Protein AF-A0A813FZL2-F1 (afdb_monomer_lite)

Sequence (183 aa):
MDFLQQLNQVSCEVSEQRHAEQELAADALIEEFQKKCLLAAQKGETECRHVSGMFFLKNTGQFSHDWHEKPDFQQEFVTFLHQKLQAMFGQNSRISVSLGWDLVLDLTASWLKPIRTAVQHSRAHAPRSNLISHCPVCLCQAEVVAFTPCGHVVCVSCSTNFQRGTTCPVCREPVAGWQNLFS

Foldseek 3Di:
DDPVVVVVVVVVVVVVVVVVLLVVLLVVVVVVQVVQVVVCVVVVHFKGKDKDACQLPPPPHSDPDDCSVPPVVLVVSQVVSQVVVCVVVDDQKDWDWDQDPRRMIMIMIGGDRPPPVCPVPPCPPQADAPDWDQAPPPRDTAQWKAFPPPRDIGHSVVVVVQAQQFADPPPRHGGNHIDHDYD

InterPro domains:
  IPR001841 Zinc finger, RING-type [PS50089] (135-172)
  IPR001841 Zinc finger, RING-type [SM00184] (135-171)
  IPR013083 Zinc finger, RING/FYVE/PHD-type [G3DSA:3.30.40.10] (118-183)

pLDDT: mean 87.83, std 12.73, range [41.44, 98.31]

Radius of gyration: 27.52 Å; chains: 1; bounding box: 63×44×74 Å

Secondary structure (DSSP, 8-state):
--HHHHHHHHHHHHHHHHHHHHHHHHHHHHHHHHHHHHHHHHTT-SEEEEEETTTT-TTTSS-SSGGGGSHHHHHHHHHHHHHHHHHHH-TTEEEEEEE-TTS-EEEEEEE----------TT--------EEE-TTT--EEEEEEEETT--EEEHHHHTTS-TTSB-TTT-PBP-EEEE---

Organism: Polarella glacialis (NCBI:txid89957)

Structure (mmCIF, N/CA/C/O backbone):
data_AF-A0A813FZL2-F1
#
_entry.id   AF-A0A813FZL2-F1
#
loop_
_atom_site.group_PDB
_atom_site.id
_atom_site.type_symbol
_atom_site.label_atom_id
_atom_site.label_alt_id
_atom_site.label_comp_id
_atom_site.label_asym_id
_atom_site.label_entity_id
_atom_site.label_seq_id
_atom_site.pdbx_PDB_ins_code
_atom_site.Cartn_x
_atom_site.Cartn_y
_atom_site.Cartn_z
_atom_site.occupancy
_atom_site.B_iso_or_equiv
_atom_site.auth_seq_id
_atom_site.auth_comp_id
_atom_site.auth_asym_id
_atom_site.auth_atom_id
_atom_site.pdbx_PDB_model_num
ATOM 1 N N . MET A 1 1 ? 24.376 14.762 -41.093 1.00 65.12 1 MET A N 1
ATOM 2 C CA . MET A 1 1 ? 24.222 14.020 -39.827 1.00 65.12 1 MET A CA 1
ATOM 3 C C . MET A 1 1 ? 25.347 13.012 -39.786 1.00 65.12 1 MET A C 1
ATOM 5 O O . MET A 1 1 ? 25.460 12.241 -40.732 1.00 65.12 1 MET A O 1
ATOM 9 N N . ASP A 1 2 ? 26.222 13.111 -38.791 1.00 93.19 2 ASP A N 1
ATOM 10 C CA . ASP A 1 2 ? 27.337 12.178 -38.607 1.00 93.19 2 ASP A CA 1
ATOM 11 C C . ASP A 1 2 ? 26.822 10.826 -38.078 1.00 93.19 2 ASP A C 1
ATOM 13 O O . ASP A 1 2 ? 25.826 10.777 -37.353 1.00 93.19 2 ASP A O 1
ATOM 17 N N . PHE A 1 3 ? 27.478 9.724 -38.437 1.00 90.62 3 PHE A N 1
ATOM 18 C CA . PHE A 1 3 ? 27.072 8.371 -38.039 1.00 90.62 3 PHE A CA 1
ATOM 19 C C . PHE A 1 3 ? 27.071 8.203 -36.511 1.00 90.62 3 PHE A C 1
ATOM 21 O O . PHE A 1 3 ? 26.160 7.595 -35.952 1.00 90.62 3 PHE A O 1
ATOM 28 N N . LEU A 1 4 ? 28.034 8.819 -35.814 1.00 92.94 4 LEU A N 1
ATOM 29 C CA . LEU A 1 4 ? 28.087 8.790 -34.349 1.00 92.94 4 LEU A CA 1
ATOM 30 C C . LEU A 1 4 ? 26.894 9.511 -33.708 1.00 92.94 4 LEU A C 1
ATOM 32 O O . LEU A 1 4 ? 26.392 9.073 -32.675 1.00 92.94 4 LEU A O 1
ATOM 36 N N . GLN A 1 5 ? 26.400 10.586 -34.329 1.00 89.56 5 GLN A N 1
ATOM 37 C CA . GLN A 1 5 ? 25.202 11.285 -33.852 1.00 89.56 5 GLN A CA 1
ATOM 38 C C . GLN A 1 5 ? 23.956 10.409 -33.998 1.00 89.56 5 GLN A C 1
ATOM 40 O O . GLN A 1 5 ? 23.138 10.363 -33.083 1.00 89.56 5 GLN A O 1
ATOM 45 N N . GLN A 1 6 ? 23.841 9.678 -35.110 1.00 89.88 6 GLN A N 1
ATOM 46 C CA . GLN A 1 6 ? 22.739 8.741 -35.329 1.00 89.88 6 GLN A CA 1
ATOM 47 C C . GLN A 1 6 ? 22.763 7.589 -34.316 1.00 89.88 6 GLN A C 1
ATOM 49 O O . GLN A 1 6 ? 21.723 7.265 -33.750 1.00 89.88 6 GLN A O 1
ATOM 54 N N . LEU A 1 7 ? 23.936 7.014 -34.027 1.00 88.81 7 LEU A N 1
ATOM 55 C CA . LEU A 1 7 ? 24.065 5.963 -33.010 1.00 88.81 7 LEU A CA 1
ATOM 56 C C . LEU A 1 7 ? 23.684 6.451 -31.608 1.00 88.81 7 LEU A C 1
ATOM 58 O O . LEU A 1 7 ? 22.957 5.755 -30.900 1.00 88.81 7 LEU A O 1
ATOM 62 N N . ASN A 1 8 ? 24.135 7.646 -31.217 1.00 87.75 8 ASN A N 1
ATOM 63 C CA . ASN A 1 8 ? 23.772 8.225 -29.923 1.00 87.75 8 ASN A CA 1
ATOM 64 C C . ASN A 1 8 ? 22.265 8.479 -29.823 1.00 87.75 8 ASN A C 1
ATOM 66 O O . ASN A 1 8 ? 21.666 8.162 -28.800 1.00 87.75 8 ASN A O 1
ATOM 70 N N . GLN A 1 9 ? 21.647 8.999 -30.886 1.00 90.06 9 GLN A N 1
ATOM 71 C CA . GLN A 1 9 ? 20.208 9.238 -30.914 1.00 90.06 9 GLN A CA 1
ATOM 72 C C . GLN A 1 9 ? 19.416 7.934 -30.745 1.00 90.06 9 GLN A C 1
ATOM 74 O O . GLN A 1 9 ? 18.570 7.851 -29.858 1.00 90.06 9 GLN A O 1
ATOM 79 N N . VAL A 1 10 ? 19.745 6.897 -31.522 1.00 88.19 10 VAL A N 1
ATOM 80 C CA . VAL A 1 10 ? 19.086 5.585 -31.412 1.00 88.19 10 VAL A CA 1
ATOM 81 C C . VAL A 1 10 ? 19.294 4.978 -30.021 1.00 88.19 10 VAL A C 1
ATOM 83 O O . VAL A 1 10 ? 18.366 4.419 -29.444 1.00 88.19 10 VAL A O 1
ATOM 86 N N . SER A 1 11 ? 20.490 5.112 -29.441 1.00 86.00 11 SER A N 1
ATOM 87 C CA . SER A 1 11 ? 20.757 4.622 -28.084 1.00 86.00 11 SER A CA 1
ATOM 88 C C . SER A 1 11 ? 19.916 5.337 -27.021 1.00 86.00 11 SER A C 1
ATOM 90 O O . SER A 1 11 ? 19.488 4.691 -26.063 1.00 86.00 11 SER A O 1
ATOM 92 N N . CYS A 1 12 ? 19.684 6.646 -27.164 1.00 86.62 12 CYS A N 1
ATOM 93 C CA . CYS A 1 12 ? 18.818 7.403 -26.260 1.00 86.62 12 CYS A CA 1
ATOM 94 C C . CYS A 1 12 ? 17.359 6.955 -26.386 1.00 86.62 12 CYS A C 1
ATOM 96 O O . CYS A 1 12 ? 16.747 6.619 -25.375 1.00 86.62 12 CYS A O 1
ATOM 98 N N . GLU A 1 13 ? 16.838 6.873 -27.613 1.00 85.94 13 GLU A N 1
ATOM 99 C CA . GLU A 1 13 ? 15.451 6.467 -27.889 1.00 85.94 13 GLU A CA 1
ATOM 100 C C . GLU A 1 13 ? 15.148 5.070 -27.318 1.00 85.94 13 GLU A C 1
ATOM 102 O O . GLU A 1 13 ? 14.136 4.870 -26.643 1.00 85.94 13 GLU A O 1
ATOM 107 N N . VAL A 1 14 ? 16.067 4.111 -27.489 1.00 84.44 14 VAL A N 1
ATOM 108 C CA . VAL A 1 14 ? 15.935 2.760 -26.915 1.00 84.44 14 VAL A CA 1
ATOM 109 C C . VAL A 1 14 ? 15.939 2.788 -25.383 1.00 84.44 14 VAL A C 1
ATOM 111 O O . VAL A 1 14 ? 15.194 2.038 -24.750 1.00 84.44 14 VAL A O 1
ATOM 114 N N . SER A 1 15 ? 16.758 3.645 -24.764 1.00 83.94 15 SER A N 1
ATOM 115 C CA . SER A 1 15 ? 16.790 3.765 -23.302 1.00 83.94 15 SER A CA 1
ATOM 116 C C . SER A 1 15 ? 15.505 4.382 -22.750 1.00 83.94 15 SER A C 1
ATOM 118 O O . SER A 1 15 ? 15.005 3.915 -21.728 1.00 83.94 15 SER A O 1
ATOM 120 N N . GLU A 1 16 ? 14.957 5.401 -23.410 1.00 87.50 16 GLU A N 1
ATOM 121 C CA . GLU A 1 16 ? 13.691 6.036 -23.022 1.00 87.50 16 GLU A CA 1
ATOM 122 C C . GLU A 1 16 ? 12.517 5.066 -23.143 1.00 87.50 16 GLU A C 1
ATOM 124 O O . GLU A 1 16 ? 11.733 4.932 -22.202 1.00 87.50 16 GLU A O 1
ATOM 129 N N . GLN A 1 17 ? 12.435 4.327 -24.253 1.00 86.69 17 GLN A N 1
ATOM 130 C CA . GLN A 1 17 ? 11.406 3.305 -24.434 1.00 86.69 17 GLN A CA 1
ATOM 131 C C . GLN A 1 17 ? 11.505 2.226 -23.350 1.00 86.69 17 GLN A C 1
ATOM 133 O O . GLN A 1 17 ? 10.498 1.858 -22.746 1.00 86.69 17 GLN A O 1
ATOM 138 N N . ARG A 1 18 ? 12.725 1.768 -23.044 1.00 85.12 18 ARG A N 1
ATOM 139 C CA . ARG A 1 18 ? 12.974 0.816 -21.956 1.00 85.12 18 ARG A CA 1
ATOM 140 C C . ARG A 1 18 ? 12.461 1.334 -20.613 1.00 85.12 18 ARG A C 1
ATOM 142 O O . ARG A 1 18 ? 11.805 0.587 -19.892 1.00 85.12 18 ARG A O 1
ATOM 149 N N . HIS A 1 19 ? 12.745 2.591 -20.278 1.00 88.31 19 HIS A N 1
ATOM 150 C CA . HIS A 1 19 ? 12.264 3.190 -19.033 1.00 88.31 19 HIS A CA 1
ATOM 151 C C . HIS A 1 19 ? 10.739 3.310 -18.999 1.00 88.31 19 HIS A C 1
ATOM 153 O O . HIS A 1 19 ? 10.137 2.990 -17.979 1.00 88.31 19 HIS A O 1
ATOM 159 N N . ALA A 1 20 ? 10.102 3.702 -20.103 1.00 89.69 20 ALA A N 1
ATOM 160 C CA . ALA A 1 20 ? 8.646 3.790 -20.180 1.00 89.69 20 ALA A CA 1
ATOM 161 C C . ALA A 1 20 ? 7.968 2.420 -19.984 1.00 89.69 20 ALA A C 1
ATOM 163 O O . ALA A 1 20 ? 6.977 2.317 -19.260 1.00 89.69 20 ALA A O 1
ATOM 164 N N . GLU A 1 21 ? 8.518 1.358 -20.579 1.00 88.31 21 GLU A N 1
ATOM 165 C CA . GLU A 1 21 ? 8.021 -0.010 -20.386 1.00 88.31 21 GLU A CA 1
ATOM 166 C C . GLU A 1 21 ? 8.225 -0.500 -18.942 1.00 88.31 21 GLU A C 1
ATOM 168 O O . GLU A 1 21 ? 7.316 -1.095 -18.362 1.00 88.31 21 GLU A O 1
ATOM 173 N N . GLN A 1 22 ? 9.383 -0.213 -18.330 1.00 90.19 22 GLN A N 1
ATOM 174 C CA . GLN A 1 22 ? 9.633 -0.491 -16.908 1.00 90.19 22 GLN A CA 1
ATOM 175 C C . GLN A 1 22 ? 8.624 0.217 -16.001 1.00 90.19 22 GLN A C 1
ATOM 177 O O . GLN A 1 22 ? 8.086 -0.406 -15.085 1.00 90.19 22 GLN A O 1
ATOM 182 N N . GLU A 1 23 ? 8.367 1.500 -16.253 1.00 92.56 23 GLU A N 1
ATOM 183 C CA . GLU A 1 23 ? 7.436 2.314 -15.473 1.00 92.56 23 GLU A CA 1
ATOM 184 C C . GLU A 1 23 ? 6.029 1.709 -15.514 1.00 92.56 23 GLU A C 1
ATOM 186 O O . GLU A 1 23 ? 5.440 1.434 -14.467 1.00 92.56 23 GLU A O 1
ATOM 191 N N . LEU A 1 24 ? 5.538 1.423 -16.725 1.00 91.56 24 LEU A N 1
ATOM 192 C CA . LEU A 1 24 ? 4.207 0.871 -16.960 1.00 91.56 24 LEU A CA 1
ATOM 193 C C . LEU A 1 24 ? 4.030 -0.500 -16.295 1.00 91.56 24 LEU A C 1
ATOM 195 O O . LEU A 1 24 ? 3.011 -0.750 -15.646 1.00 91.56 24 LEU A O 1
ATOM 199 N N . ALA A 1 25 ? 5.025 -1.379 -16.430 1.00 91.19 25 ALA A N 1
ATOM 200 C CA . ALA A 1 25 ? 4.990 -2.711 -15.837 1.00 91.19 25 ALA A CA 1
ATOM 201 C C . ALA A 1 25 ? 5.024 -2.657 -14.299 1.00 91.19 25 ALA A C 1
ATOM 203 O O . ALA A 1 25 ? 4.291 -3.379 -13.616 1.00 91.19 25 ALA A O 1
ATOM 204 N N . ALA A 1 26 ? 5.848 -1.765 -13.739 1.00 93.50 26 ALA A N 1
ATOM 205 C CA . ALA A 1 26 ? 5.903 -1.547 -12.300 1.00 93.50 26 ALA A CA 1
ATOM 206 C C . ALA A 1 26 ? 4.577 -0.994 -11.762 1.00 93.50 26 ALA A C 1
ATOM 208 O O . ALA A 1 26 ? 4.097 -1.485 -10.743 1.00 93.50 26 ALA A O 1
ATOM 209 N N . ASP A 1 27 ? 3.962 -0.024 -12.442 1.00 93.50 27 ASP A N 1
ATOM 210 C CA . ASP A 1 27 ? 2.683 0.557 -12.020 1.00 93.50 27 ASP A CA 1
ATOM 211 C C . ASP A 1 27 ? 1.557 -0.472 -11.984 1.00 93.50 27 ASP A C 1
ATOM 213 O O . ASP A 1 27 ? 0.848 -0.566 -10.980 1.00 93.50 27 ASP A O 1
ATOM 217 N N . ALA A 1 28 ? 1.436 -1.298 -13.026 1.00 93.00 28 ALA A N 1
ATOM 218 C CA . ALA A 1 28 ? 0.426 -2.351 -13.076 1.00 93.00 28 ALA A CA 1
ATOM 219 C C . ALA A 1 28 ? 0.574 -3.345 -11.908 1.00 93.00 28 ALA A C 1
ATOM 221 O O . ALA A 1 28 ? -0.404 -3.699 -11.241 1.00 93.00 28 ALA A O 1
ATOM 222 N N . LEU A 1 29 ? 1.808 -3.766 -11.622 1.00 94.19 29 LEU A N 1
ATOM 223 C CA . LEU A 1 29 ? 2.105 -4.691 -10.532 1.00 94.19 29 LEU A CA 1
ATOM 224 C C . LEU A 1 29 ? 1.861 -4.062 -9.152 1.00 94.19 29 LEU A C 1
ATOM 226 O O . LEU A 1 29 ? 1.292 -4.701 -8.261 1.00 94.19 29 LEU A O 1
ATOM 230 N N . ILE A 1 30 ? 2.269 -2.805 -8.970 1.00 95.12 30 ILE A N 1
ATOM 231 C CA . ILE A 1 30 ? 2.040 -2.044 -7.740 1.00 95.12 30 ILE A CA 1
ATOM 232 C C . ILE A 1 30 ? 0.540 -1.889 -7.482 1.00 95.12 30 ILE A C 1
ATOM 234 O O . ILE A 1 30 ? 0.102 -2.081 -6.347 1.00 95.12 30 ILE A O 1
ATOM 238 N N . GLU A 1 31 ? -0.253 -1.576 -8.507 1.00 95.44 31 GLU A N 1
ATOM 239 C CA . GLU A 1 31 ? -1.702 -1.428 -8.379 1.00 95.44 31 GLU A CA 1
ATOM 240 C C . GLU A 1 31 ? -2.356 -2.736 -7.907 1.00 95.44 31 GLU A C 1
ATOM 242 O O . GLU A 1 31 ? -3.172 -2.735 -6.976 1.00 95.44 31 GLU A O 1
ATOM 247 N N . GLU A 1 32 ? -1.981 -3.876 -8.495 1.00 95.31 32 GLU A N 1
ATOM 248 C CA . GLU A 1 32 ? -2.495 -5.178 -8.060 1.00 95.31 32 GLU A CA 1
ATOM 249 C C . GLU A 1 32 ? -2.066 -5.501 -6.622 1.00 95.31 32 GLU A C 1
ATOM 251 O O . GLU A 1 32 ? -2.875 -5.958 -5.803 1.00 95.31 32 GLU A O 1
ATOM 256 N N . PHE A 1 33 ? -0.803 -5.235 -6.286 1.00 96.75 33 PHE A N 1
ATOM 257 C CA . PHE A 1 33 ? -0.280 -5.475 -4.948 1.00 96.75 33 PHE A CA 1
ATOM 258 C C . PHE A 1 33 ? -0.992 -4.625 -3.892 1.00 96.75 33 PHE A C 1
ATOM 260 O O . PHE A 1 33 ? -1.402 -5.149 -2.855 1.00 96.75 33 PHE A O 1
ATOM 267 N N . GLN A 1 34 ? -1.231 -3.343 -4.170 1.00 96.38 34 GLN A N 1
ATOM 268 C CA . GLN A 1 34 ? -1.975 -2.449 -3.282 1.00 96.38 34 GLN A CA 1
ATOM 269 C C . GLN A 1 34 ? -3.388 -2.942 -3.013 1.00 96.38 34 GLN A C 1
ATOM 271 O O . GLN A 1 34 ? -3.815 -2.962 -1.857 1.00 96.38 34 GLN A O 1
ATOM 276 N N . LYS A 1 35 ? -4.107 -3.379 -4.053 1.00 96.69 35 LYS A N 1
ATOM 277 C CA . LYS A 1 35 ? -5.451 -3.951 -3.895 1.00 96.69 35 LYS A CA 1
ATOM 278 C C . LYS A 1 35 ? -5.423 -5.140 -2.930 1.00 96.69 35 LYS A C 1
ATOM 280 O O . LYS A 1 35 ? -6.268 -5.214 -2.039 1.00 96.69 35 LYS A O 1
ATOM 285 N N . LYS A 1 36 ? -4.427 -6.029 -3.039 1.00 97.31 36 LYS A N 1
ATOM 286 C CA . LYS A 1 36 ? -4.258 -7.162 -2.109 1.00 97.31 36 LYS A CA 1
ATOM 287 C C . LYS A 1 36 ? -3.918 -6.704 -0.687 1.00 97.31 36 LYS A C 1
ATOM 289 O O . LYS A 1 36 ? -4.553 -7.179 0.253 1.00 97.31 36 LYS A O 1
ATOM 294 N N . CYS A 1 37 ? -3.006 -5.744 -0.522 1.00 96.25 37 CYS A N 1
ATOM 295 C CA . CYS A 1 37 ? -2.656 -5.189 0.789 1.00 96.25 37 CYS A CA 1
ATOM 296 C C . CYS A 1 37 ? -3.861 -4.545 1.488 1.00 96.25 37 CYS A C 1
ATOM 298 O O . CYS A 1 37 ? -4.077 -4.776 2.676 1.00 96.25 37 CYS A O 1
ATOM 300 N N . LEU A 1 38 ? -4.683 -3.783 0.759 1.00 94.88 38 LEU A N 1
ATOM 301 C CA . LEU A 1 38 ? -5.899 -3.171 1.300 1.00 94.88 38 LEU A CA 1
ATOM 302 C C . LEU A 1 38 ? -6.904 -4.227 1.772 1.00 94.88 38 LEU A C 1
ATOM 304 O O . LEU A 1 38 ? -7.461 -4.096 2.862 1.00 94.88 38 LEU A O 1
ATOM 308 N N . LEU A 1 39 ? -7.104 -5.292 0.994 1.00 95.94 39 LEU A N 1
ATOM 309 C CA . LEU A 1 39 ? -7.981 -6.400 1.379 1.00 95.94 39 LEU A CA 1
ATOM 310 C C . LEU A 1 39 ? -7.460 -7.148 2.616 1.00 95.94 39 LEU A C 1
ATOM 312 O O . LEU A 1 39 ? -8.249 -7.481 3.500 1.00 95.94 39 LEU A O 1
ATOM 316 N N . ALA A 1 40 ? -6.151 -7.388 2.706 1.00 95.25 40 ALA A N 1
ATOM 317 C CA . ALA A 1 40 ? -5.515 -7.985 3.882 1.00 95.25 40 ALA A CA 1
ATOM 318 C C . ALA A 1 40 ? -5.707 -7.095 5.127 1.00 95.25 40 ALA A C 1
ATOM 320 O O . ALA A 1 40 ? -6.162 -7.555 6.178 1.00 95.25 40 ALA A O 1
ATOM 321 N N . ALA A 1 41 ? -5.475 -5.787 4.992 1.00 92.94 41 ALA A N 1
ATOM 322 C CA . ALA A 1 41 ? -5.661 -4.828 6.076 1.00 92.94 41 ALA A CA 1
ATOM 323 C C . ALA A 1 41 ? -7.122 -4.761 6.560 1.00 92.94 41 ALA A C 1
ATOM 325 O O . ALA A 1 41 ? -7.371 -4.727 7.765 1.00 92.94 41 ALA A O 1
ATOM 326 N N . GLN A 1 42 ? -8.099 -4.811 5.646 1.00 90.62 42 GLN A N 1
ATOM 327 C CA . GLN A 1 42 ? -9.529 -4.862 5.986 1.00 90.62 42 GLN A CA 1
ATOM 328 C C . GLN A 1 42 ? -9.909 -6.120 6.779 1.00 90.62 42 GLN A C 1
ATOM 330 O O . GLN A 1 42 ? -10.809 -6.070 7.618 1.00 90.62 42 GLN A O 1
ATOM 335 N N . LYS A 1 43 ? -9.199 -7.232 6.564 1.00 93.56 43 LYS A N 1
ATOM 336 C CA . LYS A 1 43 ? -9.345 -8.472 7.344 1.00 93.56 43 LYS A CA 1
ATOM 337 C C . LYS A 1 43 ? -8.607 -8.435 8.688 1.00 93.56 43 LYS A C 1
ATOM 339 O O . LYS A 1 43 ? -8.714 -9.378 9.468 1.00 93.56 43 LYS A O 1
ATOM 344 N N . GLY A 1 44 ? -7.881 -7.356 8.987 1.00 91.50 44 GLY A N 1
ATOM 345 C CA . GLY A 1 44 ? -7.084 -7.213 10.206 1.00 91.50 44 GLY A CA 1
ATOM 346 C C . GLY A 1 44 ? -5.721 -7.910 10.150 1.00 91.50 44 GLY A C 1
ATOM 347 O O . GLY A 1 44 ? -5.088 -8.094 11.198 1.00 91.50 44 GLY A O 1
ATOM 348 N N . GLU A 1 45 ? -5.268 -8.295 8.957 1.00 94.81 45 GLU A N 1
ATOM 349 C CA . GLU A 1 45 ? -3.924 -8.819 8.724 1.00 94.81 45 GLU A CA 1
ATOM 350 C C . GLU A 1 45 ? -2.892 -7.677 8.779 1.00 94.81 45 GLU A C 1
ATOM 352 O O . GLU A 1 45 ? -3.209 -6.495 8.619 1.00 94.81 45 GLU A O 1
ATOM 357 N N . THR A 1 46 ? -1.643 -8.035 9.069 1.00 94.62 46 THR A N 1
ATOM 358 C CA . THR A 1 46 ? -0.498 -7.107 9.188 1.00 94.62 46 THR A CA 1
ATOM 359 C C . THR A 1 46 ? 0.564 -7.332 8.134 1.00 94.62 46 THR A C 1
ATOM 361 O O . THR A 1 46 ? 1.629 -6.725 8.178 1.00 94.62 46 THR A O 1
ATOM 364 N N . GLU A 1 47 ? 0.311 -8.275 7.244 1.00 96.44 47 GLU A N 1
ATOM 365 C CA . GLU A 1 47 ? 1.238 -8.713 6.227 1.00 96.44 47 GLU A CA 1
ATOM 366 C C . GLU A 1 47 ? 0.429 -9.086 4.993 1.00 96.44 47 GLU A C 1
ATOM 368 O O . GLU A 1 47 ? -0.652 -9.662 5.099 1.00 96.44 47 GLU A O 1
ATOM 373 N N . CYS A 1 48 ? 0.953 -8.741 3.827 1.00 97.19 48 CYS A N 1
ATOM 374 C CA . CYS A 1 48 ? 0.441 -9.186 2.548 1.00 97.19 48 CYS A CA 1
ATOM 375 C C . CYS A 1 48 ? 1.612 -9.632 1.685 1.00 97.19 48 CYS A C 1
ATOM 377 O O . CYS A 1 48 ? 2.637 -8.949 1.594 1.00 97.19 48 CYS A O 1
ATOM 379 N N . ARG A 1 49 ? 1.425 -10.779 1.035 1.00 97.06 49 ARG A N 1
ATOM 380 C CA . ARG A 1 49 ? 2.368 -11.355 0.088 1.00 97.06 49 ARG A CA 1
ATOM 381 C C . ARG A 1 49 ? 1.700 -11.490 -1.269 1.00 97.06 49 ARG A C 1
ATOM 383 O O . ARG A 1 49 ? 0.582 -11.996 -1.378 1.00 97.06 49 ARG A O 1
ATOM 390 N N . HIS A 1 50 ? 2.398 -11.054 -2.303 1.00 96.06 50 HIS A N 1
ATOM 391 C CA . HIS A 1 50 ? 2.004 -11.221 -3.689 1.00 96.06 50 HIS A CA 1
ATOM 392 C C . HIS A 1 50 ? 3.152 -11.876 -4.440 1.00 96.06 50 HIS A C 1
ATOM 394 O O . HIS A 1 50 ? 4.294 -11.438 -4.357 1.00 96.06 50 HIS A O 1
ATOM 400 N N . VAL A 1 51 ? 2.820 -12.911 -5.199 1.00 94.06 51 VAL A N 1
ATOM 401 C CA . VAL A 1 51 ? 3.773 -13.640 -6.021 1.00 94.06 51 VAL A CA 1
ATOM 402 C C . VAL A 1 51 ? 3.305 -13.548 -7.464 1.00 94.06 51 VAL A C 1
ATOM 404 O O . VAL A 1 51 ? 2.202 -14.000 -7.776 1.00 94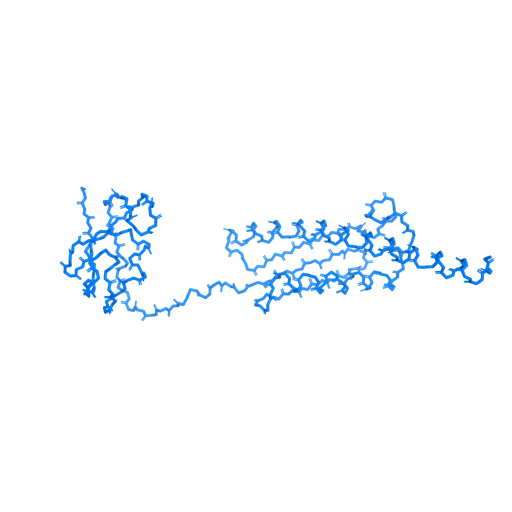.06 51 VAL A O 1
ATOM 407 N N . SER A 1 52 ? 4.143 -12.977 -8.325 1.00 90.00 52 SER A N 1
ATOM 408 C CA . SER A 1 52 ? 3.926 -12.940 -9.768 1.00 90.00 52 SER A CA 1
ATOM 409 C C . SER A 1 52 ? 4.907 -13.896 -10.434 1.00 90.00 52 SER A C 1
ATOM 411 O O . SER A 1 52 ? 6.103 -13.621 -10.541 1.00 90.00 52 SER A O 1
ATOM 413 N N . GLY A 1 53 ? 4.402 -15.050 -10.865 1.00 86.25 53 GLY A N 1
ATOM 414 C CA . GLY A 1 53 ? 5.184 -15.989 -11.663 1.00 86.25 53 GLY A CA 1
ATOM 415 C C . GLY A 1 53 ? 5.366 -15.487 -13.092 1.00 86.25 53 GLY A C 1
ATOM 416 O O . GLY A 1 53 ? 4.535 -14.735 -13.595 1.00 86.25 53 GLY A O 1
ATOM 417 N N . MET A 1 54 ? 6.434 -15.940 -13.755 1.00 80.25 54 MET A N 1
ATOM 418 C CA . MET A 1 54 ? 6.637 -15.750 -15.200 1.00 80.25 54 MET A CA 1
ATOM 419 C C . MET A 1 54 ? 6.709 -14.283 -15.667 1.00 80.25 54 MET A C 1
ATOM 421 O O . MET A 1 54 ? 6.556 -14.012 -16.856 1.00 80.25 54 MET A O 1
ATOM 425 N N . PHE A 1 55 ? 6.974 -13.337 -14.760 1.00 81.19 55 PHE A N 1
ATOM 426 C CA . PHE A 1 55 ? 6.921 -11.899 -15.055 1.00 81.19 55 PHE A CA 1
ATOM 427 C C . PHE A 1 55 ? 7.914 -11.480 -16.154 1.00 81.19 55 PHE A C 1
ATOM 429 O O . PHE A 1 55 ? 7.606 -10.634 -16.992 1.00 81.19 55 PHE A O 1
ATOM 436 N N . PHE A 1 56 ? 9.081 -12.131 -16.182 1.00 80.56 56 PHE A N 1
ATOM 437 C CA . PHE A 1 56 ? 10.156 -11.886 -17.147 1.00 80.56 56 PHE A CA 1
ATOM 438 C C . PHE A 1 56 ? 10.212 -12.912 -18.292 1.00 80.56 56 PHE A C 1
ATOM 440 O O . PHE A 1 56 ? 11.169 -12.893 -19.060 1.00 80.56 56 PHE A O 1
ATOM 447 N N . LEU A 1 57 ? 9.244 -13.834 -18.409 1.00 74.94 57 LEU A N 1
ATOM 448 C CA . LEU A 1 57 ? 9.277 -14.834 -19.482 1.00 74.94 57 LEU A CA 1
ATOM 449 C C . LEU A 1 57 ? 8.846 -14.236 -20.822 1.00 74.94 57 LEU A C 1
ATOM 451 O O . LEU A 1 57 ? 7.795 -13.605 -20.942 1.00 74.94 57 LEU A O 1
ATOM 455 N N . LYS A 1 58 ? 9.623 -14.538 -21.860 1.00 66.88 58 LYS A N 1
ATOM 456 C CA . LYS A 1 58 ? 9.333 -14.174 -23.244 1.00 66.88 58 LYS A CA 1
ATOM 457 C C . LYS A 1 58 ? 7.963 -14.704 -23.692 1.00 66.88 58 LYS A C 1
ATOM 459 O O . LYS A 1 58 ? 7.624 -15.862 -23.453 1.00 66.88 58 LYS A O 1
ATOM 464 N N . ASN A 1 59 ? 7.193 -13.862 -24.385 1.00 62.00 59 ASN A N 1
ATOM 465 C CA . ASN A 1 59 ? 5.840 -14.116 -24.924 1.00 62.00 59 ASN A CA 1
ATOM 466 C C . ASN A 1 59 ? 4.679 -14.165 -23.911 1.00 62.00 59 ASN A C 1
ATOM 468 O O . ASN A 1 59 ? 3.525 -14.155 -24.336 1.00 62.00 59 ASN A O 1
ATOM 472 N N . THR A 1 60 ? 4.950 -14.212 -22.606 1.00 61.53 60 THR A N 1
ATOM 473 C CA . THR A 1 60 ? 3.914 -14.167 -21.551 1.00 61.53 60 THR A CA 1
ATOM 474 C C . THR A 1 60 ? 4.115 -13.030 -20.552 1.00 61.53 60 THR A C 1
ATOM 476 O O . THR A 1 60 ? 3.201 -12.722 -19.790 1.00 61.53 60 THR A O 1
ATOM 479 N N . GLY A 1 61 ? 5.307 -12.431 -20.533 1.00 59.44 61 GLY A N 1
ATOM 480 C CA . GLY A 1 61 ? 5.669 -11.300 -19.688 1.00 59.44 61 GLY A CA 1
ATOM 481 C C . GLY A 1 61 ? 5.161 -9.962 -20.224 1.00 59.44 61 GLY A C 1
ATOM 482 O O . GLY A 1 61 ? 4.622 -9.865 -21.325 1.00 59.44 61 GLY A O 1
ATOM 483 N N . GLN A 1 62 ? 5.343 -8.910 -19.426 1.00 68.44 62 GLN A N 1
ATOM 484 C CA . GLN A 1 62 ? 4.869 -7.557 -19.749 1.00 68.44 62 GLN A CA 1
ATOM 485 C C . GLN A 1 62 ? 5.818 -6.753 -20.654 1.00 68.44 62 GLN A C 1
ATOM 487 O O . GLN A 1 62 ? 5.479 -5.641 -21.049 1.00 68.44 62 GLN A O 1
ATOM 492 N N . PHE A 1 63 ? 6.990 -7.298 -20.990 1.00 79.06 63 PHE A N 1
ATOM 493 C CA . PHE A 1 63 ? 8.0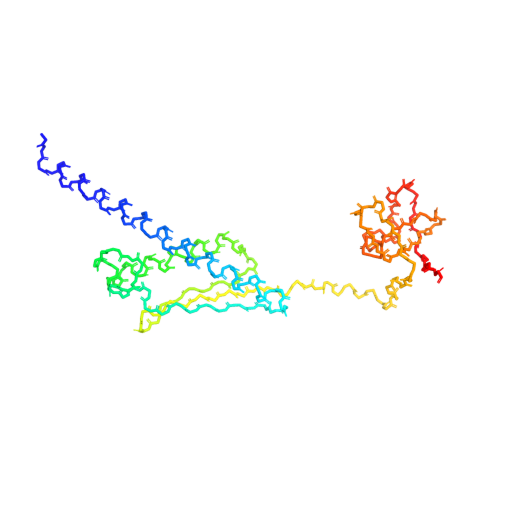10 -6.601 -21.774 1.00 79.06 63 PHE A CA 1
ATOM 494 C C . PHE A 1 63 ? 8.012 -7.071 -23.227 1.00 79.06 63 PHE A C 1
ATOM 496 O O . PHE A 1 63 ? 7.877 -8.260 -23.516 1.00 79.06 63 PHE A O 1
ATOM 503 N N . SER A 1 64 ? 8.178 -6.125 -24.148 1.00 71.75 64 SER A N 1
ATOM 504 C CA . SER A 1 64 ? 8.066 -6.358 -25.592 1.00 71.75 64 SER A CA 1
ATOM 505 C C . SER A 1 64 ? 9.352 -6.922 -26.221 1.00 71.75 64 SER A C 1
ATOM 507 O O . SER A 1 64 ? 9.355 -7.344 -27.380 1.00 71.75 64 SER A O 1
ATOM 509 N N . HIS A 1 65 ? 10.454 -6.947 -25.466 1.00 71.25 65 HIS A N 1
ATOM 510 C CA . HIS A 1 65 ? 11.801 -7.123 -25.993 1.00 71.25 65 HIS A CA 1
ATOM 511 C C . HIS A 1 65 ? 12.686 -8.033 -25.135 1.00 71.25 65 HIS A C 1
ATOM 513 O O . HIS A 1 65 ? 12.613 -8.032 -23.912 1.00 71.25 65 HIS A O 1
ATOM 519 N N . ASP A 1 66 ? 13.642 -8.704 -25.785 1.00 75.00 66 ASP A N 1
ATOM 520 C CA . ASP A 1 66 ? 14.510 -9.738 -25.200 1.00 75.00 66 ASP A CA 1
ATOM 521 C C . ASP A 1 66 ? 15.425 -9.271 -24.046 1.00 75.00 66 ASP A C 1
ATOM 523 O O . ASP A 1 66 ? 15.969 -10.101 -23.320 1.00 75.00 66 ASP A O 1
ATOM 527 N N . TRP A 1 67 ? 15.581 -7.966 -23.791 1.00 72.00 67 TRP A N 1
ATOM 528 C CA . TRP A 1 67 ? 16.443 -7.481 -22.700 1.00 72.00 67 TRP A CA 1
ATOM 529 C C . TRP A 1 67 ? 15.940 -7.829 -21.295 1.00 72.00 67 TRP A C 1
ATOM 531 O O . TRP A 1 67 ? 16.755 -7.876 -20.378 1.00 72.00 67 TRP A O 1
ATOM 541 N N . HIS A 1 68 ? 14.657 -8.154 -21.130 1.00 69.19 68 HIS A N 1
ATOM 542 C CA . HIS A 1 68 ? 14.089 -8.632 -19.863 1.00 69.19 68 HIS A CA 1
ATOM 543 C C . HIS A 1 68 ? 14.652 -9.975 -19.348 1.00 69.19 68 HIS A C 1
ATOM 545 O O . HIS A 1 68 ? 14.528 -10.279 -18.161 1.00 69.19 68 HIS A O 1
ATOM 551 N N . GLU A 1 69 ? 15.320 -10.759 -20.202 1.00 78.81 69 GLU A N 1
ATOM 552 C CA . GLU A 1 69 ? 16.000 -12.000 -19.802 1.00 78.81 69 GLU A CA 1
ATOM 553 C C . GLU A 1 69 ? 17.386 -11.729 -19.197 1.00 78.81 69 GLU A C 1
ATOM 555 O O . GLU A 1 69 ? 17.995 -12.621 -18.604 1.00 78.81 69 GLU A O 1
ATOM 560 N N . LYS A 1 70 ? 17.906 -10.500 -19.331 1.00 87.56 70 LYS A N 1
ATOM 561 C CA . LYS A 1 70 ? 19.225 -10.147 -18.805 1.00 87.56 70 LYS A CA 1
ATOM 562 C C . LYS A 1 70 ? 19.167 -10.014 -17.277 1.00 87.56 70 LYS A C 1
ATOM 564 O O . LYS A 1 70 ? 18.369 -9.215 -16.784 1.00 87.56 70 LYS A O 1
ATOM 569 N N . PRO A 1 71 ? 20.053 -10.696 -16.528 1.00 87.94 71 PRO A N 1
ATOM 570 C CA . PRO A 1 71 ? 20.092 -10.600 -15.067 1.00 87.94 71 PRO A CA 1
ATOM 571 C C . PRO A 1 71 ? 20.254 -9.163 -14.556 1.00 87.94 71 PRO A C 1
ATOM 573 O O . PRO A 1 71 ? 19.589 -8.774 -13.599 1.00 87.94 71 PRO A O 1
ATOM 576 N N . ASP A 1 72 ? 21.074 -8.354 -15.236 1.00 89.75 72 ASP A N 1
ATOM 577 C CA . ASP A 1 72 ? 21.295 -6.949 -14.871 1.00 89.75 72 ASP A CA 1
ATOM 578 C C . ASP A 1 72 ? 19.995 -6.148 -14.930 1.00 89.75 72 ASP A C 1
ATOM 580 O O . ASP A 1 72 ? 19.658 -5.421 -14.000 1.00 89.75 72 ASP A O 1
ATOM 584 N N . PHE A 1 73 ? 19.212 -6.354 -15.990 1.00 89.50 73 PHE A N 1
ATOM 585 C CA . PHE A 1 73 ? 17.925 -5.697 -16.144 1.00 89.50 73 PHE A CA 1
ATOM 586 C C . PHE A 1 73 ? 16.932 -6.125 -15.057 1.00 89.50 73 PHE A C 1
ATOM 588 O O . PHE A 1 73 ? 16.228 -5.293 -14.488 1.00 89.50 73 PHE A O 1
ATOM 595 N N . GLN A 1 74 ? 16.867 -7.424 -14.762 1.00 90.31 74 GLN A N 1
ATOM 596 C CA . GLN A 1 74 ? 15.970 -7.951 -13.734 1.00 90.31 74 GLN A CA 1
ATOM 597 C C . GLN A 1 74 ? 16.303 -7.355 -12.366 1.00 90.31 74 GLN A C 1
ATOM 599 O O . GLN A 1 74 ? 15.407 -6.939 -11.630 1.00 90.31 74 GLN A O 1
ATOM 604 N N . GLN A 1 75 ? 17.593 -7.248 -12.048 1.00 91.75 75 GLN A N 1
ATOM 605 C CA . GLN A 1 75 ? 18.057 -6.642 -10.808 1.00 91.75 75 GLN A CA 1
ATOM 606 C C . GLN A 1 75 ? 17.793 -5.127 -10.765 1.00 91.75 75 GLN A C 1
ATOM 608 O O . GLN A 1 75 ? 17.377 -4.610 -9.722 1.00 91.75 75 GLN A O 1
ATOM 613 N N . GLU A 1 76 ? 17.989 -4.415 -11.880 1.00 92.06 76 GLU A N 1
ATOM 614 C CA . GLU A 1 76 ? 17.616 -3.000 -12.030 1.00 92.06 76 GLU A CA 1
ATOM 615 C C . GLU A 1 76 ? 16.116 -2.799 -11.780 1.00 92.06 76 GLU A C 1
ATOM 617 O O . GLU A 1 76 ? 15.735 -1.945 -10.980 1.00 92.06 76 GLU A O 1
ATOM 622 N N . PHE A 1 77 ? 15.265 -3.628 -12.390 1.00 93.38 77 PHE A N 1
ATOM 623 C CA . PHE A 1 77 ? 13.816 -3.562 -12.216 1.00 93.38 77 PHE A CA 1
ATOM 624 C C . PHE A 1 77 ? 13.386 -3.867 -10.777 1.00 93.38 77 PHE A C 1
ATOM 626 O O . PHE A 1 77 ? 12.566 -3.142 -10.220 1.00 93.38 77 PHE A O 1
ATOM 633 N N . VAL A 1 78 ? 13.956 -4.894 -10.136 1.00 94.75 78 VAL A N 1
ATOM 634 C CA . VAL A 1 78 ? 13.683 -5.212 -8.720 1.00 94.75 78 VAL A CA 1
ATOM 635 C C . VAL A 1 78 ? 14.049 -4.036 -7.817 1.00 94.75 78 VAL A C 1
ATOM 637 O O . VAL A 1 78 ? 13.286 -3.686 -6.916 1.00 94.75 78 VAL A O 1
ATOM 640 N N . THR A 1 79 ? 15.195 -3.403 -8.072 1.00 95.56 79 THR A N 1
ATOM 641 C CA . THR A 1 79 ? 15.657 -2.236 -7.310 1.00 95.56 79 THR A CA 1
ATOM 642 C C . THR A 1 79 ? 14.720 -1.047 -7.509 1.00 95.56 79 THR A C 1
ATOM 644 O O . THR A 1 79 ? 14.305 -0.415 -6.537 1.00 95.56 79 THR A O 1
ATOM 647 N N . PHE A 1 80 ? 14.339 -0.778 -8.757 1.00 95.38 80 PHE A N 1
ATOM 648 C CA . PHE A 1 80 ? 13.390 0.269 -9.116 1.00 95.38 80 PHE A CA 1
ATOM 649 C C . PHE A 1 80 ? 12.021 0.060 -8.444 1.00 95.38 80 PHE A C 1
ATOM 651 O O . PHE A 1 80 ? 11.487 0.963 -7.795 1.00 95.38 80 PHE A O 1
ATOM 658 N N . LEU A 1 81 ? 11.488 -1.160 -8.512 1.00 95.81 81 LEU A N 1
ATOM 659 C CA . LEU A 1 81 ? 10.216 -1.532 -7.902 1.00 95.81 81 LEU A CA 1
ATOM 660 C C . LEU A 1 81 ? 10.251 -1.401 -6.374 1.00 95.81 81 LEU A C 1
ATOM 662 O O . LEU A 1 81 ? 9.303 -0.891 -5.773 1.00 95.81 81 LEU A O 1
ATOM 666 N N . HIS A 1 82 ? 11.348 -1.827 -5.740 1.00 95.88 82 HIS A N 1
ATOM 667 C CA . HIS A 1 82 ? 11.543 -1.689 -4.295 1.00 95.88 82 HIS A CA 1
ATOM 668 C C . HIS A 1 82 ? 11.511 -0.220 -3.861 1.00 95.88 82 HIS A C 1
ATOM 670 O O . HIS A 1 82 ? 10.755 0.122 -2.950 1.00 95.88 82 HIS A O 1
ATOM 676 N N . GLN A 1 83 ? 12.234 0.658 -4.563 1.00 95.44 83 GLN A N 1
ATOM 677 C CA . GLN A 1 83 ? 12.243 2.100 -4.290 1.00 95.44 83 GLN A CA 1
ATOM 678 C C . GLN A 1 83 ? 10.848 2.718 -4.425 1.00 95.44 83 GLN A C 1
ATOM 680 O O . GLN A 1 83 ? 10.413 3.470 -3.546 1.00 95.44 83 GLN A O 1
ATOM 685 N N . LYS A 1 84 ? 10.122 2.373 -5.493 1.00 96.12 84 LYS A N 1
ATOM 686 C CA . LYS A 1 84 ? 8.778 2.899 -5.754 1.00 96.12 84 LYS A CA 1
ATOM 687 C C . LYS A 1 84 ? 7.788 2.455 -4.676 1.00 96.12 84 LYS A C 1
ATOM 689 O O . LYS A 1 84 ? 7.091 3.288 -4.100 1.00 96.12 84 LYS A O 1
ATOM 694 N N . LEU A 1 85 ? 7.791 1.174 -4.304 1.00 95.62 85 LEU A N 1
ATOM 695 C CA . LEU A 1 85 ? 6.972 0.669 -3.196 1.00 95.62 85 LEU A CA 1
ATOM 696 C C . LEU A 1 85 ? 7.329 1.339 -1.865 1.00 95.62 85 LEU A C 1
ATOM 698 O O . LEU A 1 85 ? 6.436 1.717 -1.105 1.00 95.62 85 LEU A O 1
ATOM 702 N N . GLN A 1 86 ? 8.618 1.523 -1.580 1.00 94.31 86 GLN A N 1
ATOM 703 C CA . GLN A 1 86 ? 9.074 2.149 -0.341 1.00 94.31 86 GLN A CA 1
ATOM 704 C C . GLN A 1 86 ? 8.612 3.609 -0.230 1.00 94.31 86 GLN A C 1
ATOM 706 O O . GLN A 1 86 ? 8.194 4.037 0.848 1.00 94.31 86 GLN A O 1
ATOM 711 N N . ALA A 1 87 ? 8.605 4.349 -1.343 1.00 94.44 87 ALA A N 1
ATOM 712 C CA . ALA A 1 87 ? 8.042 5.696 -1.403 1.00 94.44 87 ALA A CA 1
ATOM 713 C C . ALA A 1 87 ? 6.528 5.713 -1.120 1.00 94.44 87 ALA A C 1
ATOM 715 O O . ALA A 1 87 ? 6.037 6.633 -0.468 1.00 94.44 87 ALA A O 1
ATOM 716 N N . MET A 1 88 ? 5.791 4.688 -1.561 1.00 93.31 88 MET A N 1
ATOM 717 C CA . MET A 1 88 ? 4.333 4.622 -1.414 1.00 93.31 88 MET A CA 1
ATOM 718 C C . MET A 1 88 ? 3.849 4.190 -0.026 1.00 93.31 88 MET A C 1
ATOM 720 O O . MET A 1 88 ? 2.921 4.790 0.512 1.00 93.31 88 MET A O 1
ATOM 724 N N . PHE A 1 89 ? 4.439 3.149 0.566 1.00 89.88 89 PHE A N 1
ATOM 725 C CA . PHE A 1 89 ? 3.979 2.606 1.856 1.00 89.88 89 PHE A CA 1
ATOM 726 C C . PHE A 1 89 ? 4.562 3.345 3.074 1.00 89.88 89 PHE A C 1
ATOM 728 O O . PHE A 1 89 ? 4.124 3.118 4.208 1.00 89.88 89 PHE A O 1
ATOM 735 N N . GLY A 1 90 ? 5.544 4.222 2.853 1.00 89.25 90 GLY A N 1
ATOM 736 C CA . GLY A 1 90 ? 6.171 5.037 3.887 1.00 89.25 90 GLY A CA 1
ATOM 737 C C . GLY A 1 90 ? 7.068 4.255 4.853 1.00 89.25 90 GLY A C 1
ATOM 738 O O . GLY A 1 90 ? 7.228 3.039 4.781 1.00 89.25 90 GLY A O 1
ATOM 739 N N . GLN A 1 91 ? 7.663 4.981 5.802 1.00 86.69 91 GLN A N 1
ATOM 740 C CA . GLN A 1 91 ? 8.716 4.465 6.693 1.00 86.69 91 GLN A CA 1
ATOM 741 C C . GLN A 1 91 ? 8.230 3.454 7.746 1.00 86.69 9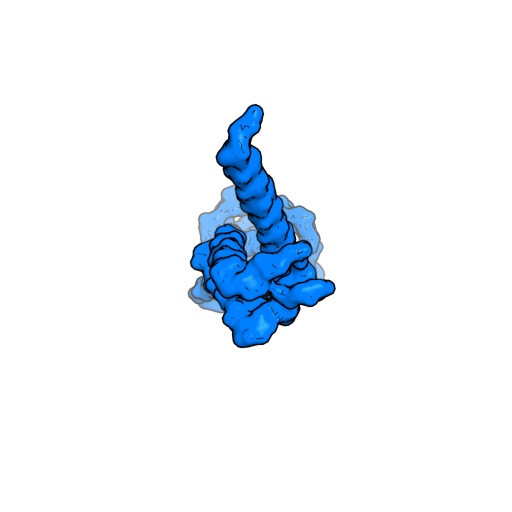1 GLN A C 1
ATOM 743 O O . GLN A 1 91 ? 9.038 2.742 8.333 1.00 86.69 91 GLN A O 1
ATOM 748 N N . ASN A 1 92 ? 6.920 3.382 7.992 1.00 85.75 92 ASN A N 1
ATOM 749 C CA . ASN A 1 92 ? 6.335 2.500 9.010 1.00 85.75 92 ASN A CA 1
ATOM 750 C C . ASN A 1 92 ? 6.028 1.089 8.490 1.00 85.75 92 ASN A C 1
ATOM 752 O O . ASN A 1 92 ? 5.542 0.245 9.247 1.00 85.75 92 ASN A O 1
ATOM 756 N N . SER A 1 93 ? 6.287 0.848 7.207 1.00 89.88 93 SER A N 1
ATOM 757 C CA . SER A 1 93 ? 6.034 -0.422 6.546 1.00 89.88 93 SER A CA 1
ATOM 758 C C . SER A 1 93 ? 7.362 -1.074 6.185 1.00 89.88 93 SER A C 1
ATOM 760 O O . SER A 1 93 ? 8.276 -0.421 5.682 1.00 89.88 93 SER A O 1
ATOM 762 N N . ARG A 1 94 ? 7.478 -2.379 6.418 1.00 94.81 94 ARG A N 1
ATOM 763 C CA . ARG A 1 94 ? 8.612 -3.166 5.938 1.00 94.81 94 ARG A CA 1
ATOM 764 C C . ARG A 1 94 ? 8.226 -3.793 4.609 1.00 94.81 94 ARG A C 1
ATOM 766 O O . ARG A 1 94 ? 7.300 -4.598 4.558 1.00 94.81 94 ARG A O 1
ATOM 773 N N . ILE A 1 95 ? 8.962 -3.439 3.561 1.00 95.88 95 ILE A N 1
ATOM 774 C CA . ILE A 1 95 ? 8.755 -3.954 2.208 1.00 95.88 95 ILE A CA 1
ATOM 775 C C . ILE A 1 95 ? 9.987 -4.730 1.769 1.00 95.88 95 ILE A C 1
ATOM 777 O O . ILE A 1 95 ? 11.118 -4.260 1.921 1.00 95.88 95 ILE A O 1
ATOM 781 N N . SER A 1 96 ? 9.760 -5.898 1.186 1.00 95.44 96 SER A N 1
ATOM 782 C CA . SER A 1 96 ? 10.776 -6.663 0.476 1.00 95.44 96 SER A CA 1
ATOM 783 C C . SER A 1 96 ? 10.275 -7.030 -0.910 1.00 95.44 96 SER A C 1
ATOM 785 O O . SER A 1 96 ? 9.138 -7.471 -1.068 1.00 95.44 96 SER A O 1
ATOM 787 N N . VAL A 1 97 ? 11.160 -6.869 -1.888 1.00 95.94 97 VAL A N 1
ATOM 788 C CA . VAL A 1 97 ? 10.988 -7.348 -3.257 1.00 95.94 97 VAL A CA 1
ATOM 789 C C . VAL A 1 97 ? 12.146 -8.296 -3.527 1.00 95.94 97 VAL A C 1
ATOM 791 O O . VAL A 1 97 ? 13.297 -7.935 -3.274 1.00 95.94 97 VAL A O 1
ATOM 794 N N . SER A 1 98 ? 11.864 -9.503 -3.997 1.00 94.00 98 SER A N 1
ATOM 795 C CA . SER A 1 98 ? 12.900 -10.466 -4.363 1.00 94.00 98 SER A CA 1
ATOM 796 C C . SER A 1 98 ? 12.543 -11.213 -5.639 1.00 94.00 98 SER A C 1
ATOM 798 O O . SER A 1 98 ? 11.375 -11.360 -5.998 1.00 94.00 98 SER A O 1
ATOM 800 N N . LEU A 1 99 ? 13.583 -11.676 -6.329 1.00 92.81 99 LEU A N 1
ATOM 801 C CA . LEU A 1 99 ? 13.465 -12.524 -7.503 1.00 92.81 99 LEU A CA 1
ATOM 802 C C . LEU A 1 99 ? 13.910 -13.940 -7.141 1.00 92.81 99 LEU A C 1
ATOM 804 O O . LEU A 1 99 ? 15.026 -14.150 -6.664 1.00 92.81 99 LEU A O 1
ATOM 808 N N . GLY A 1 100 ? 13.018 -14.905 -7.331 1.00 87.94 100 GLY A N 1
ATOM 809 C CA . GLY A 1 100 ? 13.311 -16.320 -7.159 1.00 87.94 100 GLY A CA 1
ATOM 810 C C . GLY A 1 100 ? 14.012 -16.936 -8.372 1.00 87.94 100 GLY A C 1
ATOM 811 O O . GLY A 1 100 ? 14.002 -16.393 -9.472 1.00 87.94 100 GLY A O 1
ATOM 812 N N . TRP A 1 101 ? 14.556 -18.131 -8.152 1.00 82.25 101 TRP A N 1
ATOM 813 C CA . TRP A 1 101 ? 15.139 -19.053 -9.131 1.00 82.25 101 TRP A CA 1
ATOM 814 C C . TRP A 1 101 ? 14.323 -19.274 -10.420 1.00 82.25 101 TRP A C 1
ATOM 816 O O . TRP A 1 101 ? 14.925 -19.404 -11.479 1.00 82.25 101 TRP A O 1
ATOM 826 N N . ASP A 1 102 ? 12.989 -19.207 -10.365 1.00 82.88 102 ASP A N 1
ATOM 827 C CA . ASP A 1 102 ? 12.106 -19.367 -11.536 1.00 82.88 102 ASP A CA 1
ATOM 828 C C . ASP A 1 102 ? 11.620 -18.027 -12.132 1.00 82.88 102 ASP A C 1
ATOM 830 O O . ASP A 1 102 ? 10.520 -17.944 -12.684 1.00 82.88 102 ASP A O 1
ATOM 834 N N . LEU A 1 103 ? 12.387 -16.940 -11.963 1.00 84.50 103 LEU A N 1
ATOM 835 C CA . LEU A 1 103 ? 11.979 -15.572 -12.343 1.00 84.50 103 LEU A CA 1
ATOM 836 C C . LEU A 1 103 ? 10.646 -15.151 -11.700 1.00 84.50 103 LEU A C 1
ATOM 838 O O . LEU A 1 103 ? 9.880 -14.345 -12.234 1.00 84.50 103 LEU A O 1
ATOM 842 N N . VAL A 1 104 ? 10.368 -15.739 -10.538 1.00 89.06 104 VAL A N 1
ATOM 843 C CA . VAL A 1 104 ? 9.188 -15.462 -9.732 1.00 89.06 104 VAL A CA 1
ATOM 844 C C . VAL A 1 104 ? 9.466 -14.216 -8.916 1.00 89.06 104 VAL A C 1
ATOM 846 O O . VAL A 1 104 ? 10.393 -14.195 -8.106 1.00 89.06 104 VAL A O 1
ATOM 849 N N . LEU A 1 105 ? 8.654 -13.191 -9.125 1.00 92.69 105 LEU A N 1
ATOM 850 C CA . LEU A 1 105 ? 8.755 -11.940 -8.397 1.00 92.69 105 LEU A CA 1
ATOM 851 C C . LEU A 1 105 ? 7.898 -12.026 -7.129 1.00 92.69 105 LEU A C 1
ATOM 853 O O . LEU A 1 105 ? 6.687 -12.245 -7.207 1.00 92.69 105 LEU A O 1
ATOM 857 N N . ASP A 1 106 ? 8.528 -11.878 -5.967 1.00 95.12 106 ASP A N 1
ATOM 858 C CA . ASP A 1 106 ? 7.881 -11.932 -4.654 1.00 95.12 106 ASP A CA 1
ATOM 859 C C . ASP A 1 106 ? 7.884 -10.544 -4.012 1.00 95.12 106 ASP A C 1
ATOM 861 O O . ASP A 1 106 ? 8.935 -9.930 -3.809 1.00 95.12 106 ASP A O 1
ATOM 865 N N . LEU A 1 107 ? 6.688 -10.043 -3.718 1.00 97.25 107 LEU A N 1
ATOM 866 C CA . LEU A 1 107 ? 6.449 -8.777 -3.050 1.00 97.25 107 LEU A CA 1
ATOM 867 C C . LEU A 1 107 ? 5.834 -9.082 -1.693 1.00 97.25 107 LEU A C 1
ATOM 869 O O . LEU A 1 107 ? 4.746 -9.653 -1.602 1.00 97.25 107 LEU A O 1
ATOM 873 N N . THR A 1 108 ? 6.497 -8.643 -0.632 1.00 97.31 108 THR A N 1
ATOM 874 C CA . THR A 1 108 ? 5.967 -8.744 0.726 1.00 97.31 108 THR A CA 1
ATOM 875 C C . THR A 1 108 ? 5.965 -7.370 1.372 1.00 97.31 108 THR A C 1
ATOM 877 O O . THR A 1 108 ? 6.974 -6.663 1.360 1.00 97.31 108 THR A O 1
ATOM 880 N N . ALA A 1 109 ? 4.828 -6.995 1.949 1.00 97.31 109 ALA A N 1
ATOM 881 C CA . ALA A 1 109 ? 4.677 -5.797 2.757 1.00 97.31 109 ALA A CA 1
ATOM 882 C C . ALA A 1 109 ? 4.132 -6.200 4.121 1.00 97.31 109 ALA A C 1
ATOM 884 O O . ALA A 1 109 ? 3.151 -6.935 4.210 1.00 97.31 109 ALA A O 1
ATOM 885 N N . SER A 1 110 ? 4.752 -5.692 5.177 1.00 96.19 110 SER A N 1
ATOM 886 C CA . SER A 1 110 ? 4.241 -5.791 6.539 1.00 96.19 110 SER A CA 1
ATOM 887 C C . SER A 1 110 ? 4.109 -4.406 7.149 1.00 96.19 110 SER A C 1
ATOM 889 O O . SER A 1 110 ? 4.929 -3.516 6.915 1.00 96.19 110 SER A O 1
ATOM 891 N N . TRP A 1 111 ? 3.054 -4.223 7.928 1.00 94.38 111 TRP A N 1
ATOM 892 C CA . TRP A 1 111 ? 2.744 -2.983 8.622 1.00 94.38 111 TRP A CA 1
ATOM 893 C C . TRP A 1 111 ? 2.448 -3.277 10.084 1.00 94.38 111 TRP A C 1
ATOM 895 O O . TRP A 1 111 ? 1.965 -4.348 10.461 1.00 94.38 111 TRP A O 1
ATOM 905 N N . LEU A 1 112 ? 2.739 -2.302 10.938 1.00 88.62 112 LEU A N 1
ATOM 906 C CA . LEU A 1 112 ? 2.359 -2.388 12.339 1.00 88.62 112 LEU A CA 1
ATOM 907 C C . LEU A 1 112 ? 0.833 -2.486 12.427 1.00 88.62 112 LEU A C 1
ATOM 909 O O . LEU A 1 112 ? 0.122 -1.726 11.761 1.00 88.62 112 LEU A O 1
ATOM 913 N N . LYS A 1 113 ? 0.310 -3.367 13.300 1.00 80.94 113 LYS A N 1
ATOM 914 C CA . LYS A 1 113 ? -1.063 -3.145 13.779 1.00 80.94 113 LYS A CA 1
ATOM 915 C C . LYS A 1 113 ? -1.071 -1.714 14.285 1.00 80.94 113 LYS A C 1
ATOM 917 O O . LYS A 1 113 ? -0.130 -1.378 15.014 1.00 80.94 113 LYS A O 1
ATOM 922 N N . PRO A 1 114 ? -2.075 -0.887 13.938 1.00 66.94 114 PRO A N 1
ATOM 923 C CA . PRO A 1 114 ? -2.262 0.348 14.668 1.00 66.94 114 PRO A CA 1
ATOM 924 C C . PRO A 1 114 ? -2.219 -0.075 16.124 1.00 66.94 114 PRO A C 1
ATOM 926 O O . PRO A 1 114 ? -3.011 -0.927 16.546 1.00 66.94 114 PRO A O 1
ATOM 929 N N . ILE A 1 115 ? -1.188 0.392 16.835 1.00 56.44 115 ILE A N 1
ATOM 930 C CA . ILE A 1 115 ? -1.100 0.192 18.264 1.00 56.44 115 ILE A CA 1
ATOM 931 C C . ILE A 1 115 ? -2.391 0.851 18.697 1.00 56.44 115 ILE A C 1
ATOM 933 O O . ILE A 1 115 ? -2.515 2.074 18.648 1.00 56.44 115 ILE A O 1
ATOM 937 N N . ARG A 1 116 ? -3.406 0.034 19.008 1.00 55.09 116 ARG A N 1
ATOM 938 C CA . ARG A 1 116 ? -4.487 0.468 19.865 1.00 55.09 116 ARG A CA 1
ATOM 939 C C . ARG A 1 116 ? -3.695 0.862 21.075 1.00 55.09 116 ARG A C 1
ATOM 941 O O . ARG A 1 116 ? -3.233 -0.030 21.785 1.00 55.09 116 ARG A O 1
ATOM 948 N N . THR A 1 117 ? -3.380 2.149 21.190 1.00 44.47 117 THR A N 1
ATOM 949 C CA . THR A 1 117 ? -2.770 2.714 22.368 1.00 44.47 117 THR A CA 1
ATOM 950 C C . THR A 1 117 ? -3.689 2.194 23.434 1.00 44.47 117 THR A C 1
ATOM 952 O O . THR A 1 117 ? -4.861 2.565 23.515 1.00 44.47 117 THR A O 1
ATOM 955 N N . ALA A 1 118 ? -3.191 1.188 24.147 1.00 46.28 118 ALA A N 1
ATOM 956 C CA . ALA A 1 118 ? -3.771 0.723 25.365 1.00 46.28 118 ALA A CA 1
ATOM 957 C C . ALA A 1 118 ? -3.517 1.902 26.282 1.00 46.28 118 ALA A C 1
ATOM 959 O O . ALA A 1 118 ? -2.583 1.916 27.076 1.00 46.28 118 ALA A O 1
ATOM 960 N N . VAL A 1 119 ? -4.320 2.949 26.107 1.00 48.56 119 VAL A N 1
ATOM 961 C CA . VAL A 1 119 ? -4.598 3.838 27.189 1.00 48.56 119 VAL A CA 1
ATOM 962 C C . VAL A 1 119 ? -5.279 2.903 28.163 1.00 48.56 119 VAL A C 1
ATOM 964 O O . VAL A 1 119 ? -6.445 2.535 28.016 1.00 48.56 119 VAL A O 1
ATOM 967 N N . GLN A 1 120 ? -4.472 2.401 29.090 1.00 41.44 120 GLN A N 1
ATOM 968 C CA . GLN A 1 120 ? -4.892 1.753 30.308 1.00 41.44 120 GLN A CA 1
ATOM 969 C C . GLN A 1 120 ? -5.645 2.800 31.144 1.00 41.44 120 GLN A C 1
ATOM 971 O O . GLN A 1 120 ? -5.277 3.104 32.269 1.00 41.44 120 GLN A O 1
ATOM 976 N N . HIS A 1 121 ? -6.724 3.370 30.606 1.00 44.59 121 HIS A N 1
ATOM 977 C CA . HIS A 1 121 ? -7.807 3.886 31.415 1.00 44.59 121 HIS A CA 1
ATOM 978 C C . HIS A 1 121 ? -8.557 2.652 31.899 1.00 44.59 121 HIS A C 1
ATOM 980 O O . HIS A 1 121 ? -9.436 2.127 31.219 1.00 44.59 121 HIS A O 1
ATOM 986 N N . SER A 1 122 ? -8.094 2.116 33.027 1.00 45.06 122 SER A N 1
ATOM 987 C CA . SER A 1 122 ? -8.935 1.572 34.094 1.00 45.06 122 SER A CA 1
ATOM 988 C C . SER A 1 122 ? -10.413 1.392 33.726 1.00 45.06 122 SER A C 1
ATOM 990 O O . SER A 1 122 ? -11.212 2.208 34.153 1.00 45.06 122 SER A O 1
ATOM 992 N N . ARG A 1 123 ? -10.770 0.360 32.937 1.00 43.66 123 ARG A N 1
ATOM 993 C CA . ARG A 1 123 ? -12.148 -0.095 32.623 1.00 43.66 123 ARG A CA 1
ATOM 994 C C . ARG A 1 123 ? -13.251 0.955 32.865 1.00 43.66 123 ARG A C 1
ATOM 996 O O . ARG A 1 123 ? -14.233 0.679 33.552 1.00 43.66 123 ARG A O 1
ATOM 1003 N N . ALA A 1 124 ? -13.113 2.154 32.307 1.00 53.75 124 ALA A N 1
ATOM 1004 C CA . ALA A 1 124 ? -14.212 3.094 32.276 1.00 53.75 124 ALA A CA 1
ATOM 1005 C C . ALA A 1 124 ? -15.091 2.547 31.164 1.00 53.75 124 ALA A C 1
ATOM 1007 O O . ALA A 1 124 ? -14.674 2.530 30.006 1.00 53.75 124 ALA A O 1
ATOM 1008 N N . HIS A 1 125 ? -16.226 1.954 31.532 1.00 60.34 125 HIS A N 1
ATOM 1009 C CA . HIS A 1 125 ? -17.201 1.447 30.579 1.00 60.34 125 HIS A CA 1
ATOM 1010 C C . HIS A 1 125 ? -17.367 2.474 29.458 1.00 60.34 125 HIS A C 1
ATOM 1012 O O . HIS A 1 125 ? -17.798 3.600 29.712 1.00 60.34 125 HIS A O 1
ATOM 1018 N N . ALA A 1 126 ? -16.975 2.098 28.235 1.00 68.38 126 ALA A N 1
ATOM 1019 C CA . ALA A 1 126 ? -17.251 2.914 27.065 1.00 68.38 126 ALA A CA 1
ATOM 1020 C C . ALA A 1 126 ? -18.747 3.273 27.082 1.00 68.38 126 ALA A C 1
ATOM 1022 O O . ALA A 1 126 ? -19.549 2.414 27.476 1.00 68.38 126 ALA A O 1
ATOM 1023 N N . PRO A 1 127 ? -19.126 4.511 26.721 1.00 73.88 127 PRO A N 1
ATOM 1024 C CA . PRO A 1 127 ? -20.527 4.887 26.662 1.00 7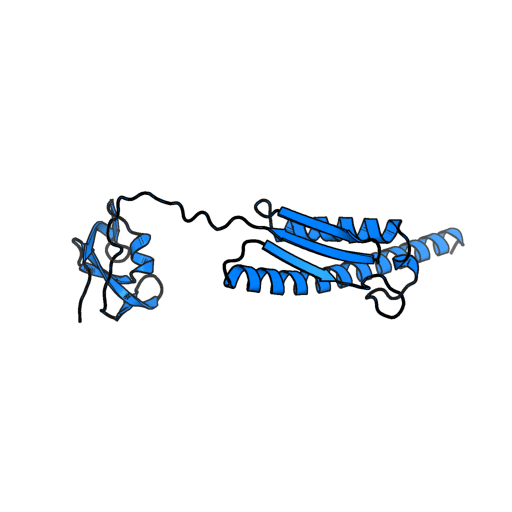3.88 127 PRO A CA 1
ATOM 1025 C C . PRO A 1 127 ? -21.311 3.866 25.829 1.00 73.88 127 PRO A C 1
ATOM 1027 O O . PRO A 1 127 ? -20.892 3.501 24.732 1.00 73.88 127 PRO A O 1
ATOM 1030 N N . ARG A 1 128 ? -22.414 3.366 26.386 1.00 80.81 128 ARG A N 1
ATOM 1031 C CA . ARG A 1 128 ? -23.328 2.409 25.749 1.00 80.81 128 ARG A CA 1
ATOM 1032 C C . ARG A 1 128 ? -24.715 3.024 25.787 1.00 80.81 128 ARG A C 1
ATOM 1034 O O . ARG A 1 128 ? -25.333 3.049 26.848 1.00 80.81 128 ARG A O 1
ATOM 1041 N N . SER A 1 129 ? -25.171 3.543 24.657 1.00 87.81 129 SER A N 1
ATOM 1042 C CA . SER A 1 129 ? -26.520 4.080 24.484 1.00 87.81 129 SER A CA 1
ATOM 1043 C C . SE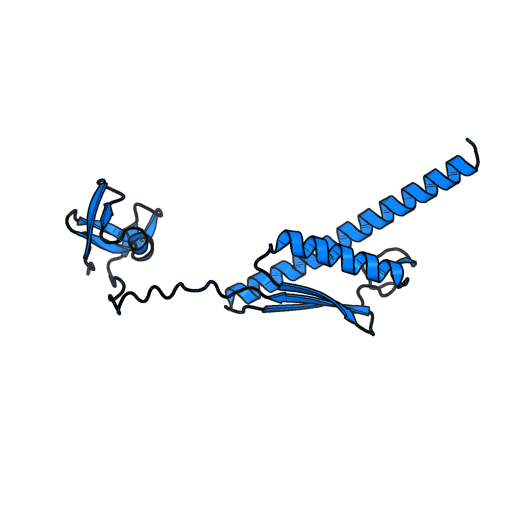R A 1 129 ? -27.242 3.270 23.417 1.00 87.81 129 SER A C 1
ATOM 1045 O O . SER A 1 129 ? -26.609 2.836 22.468 1.00 87.81 129 SER A O 1
ATOM 1047 N N . ASN A 1 130 ? -28.550 3.071 23.561 1.00 91.12 130 ASN A N 1
ATOM 1048 C CA . ASN A 1 130 ? -29.404 2.517 22.504 1.00 91.12 130 ASN A CA 1
ATOM 1049 C C . ASN A 1 130 ? -30.231 3.600 21.788 1.00 91.12 130 ASN A C 1
ATOM 1051 O O . ASN A 1 130 ? -30.961 3.284 20.852 1.00 91.12 130 ASN A O 1
ATOM 1055 N N . LEU A 1 131 ? -30.127 4.868 22.205 1.00 95.19 131 LEU A N 1
ATOM 1056 C CA . LEU A 1 131 ? -30.786 5.973 21.520 1.00 95.19 131 LEU A CA 1
ATOM 1057 C C . LEU A 1 131 ? -29.991 6.328 20.262 1.00 95.19 131 LEU A C 1
ATOM 1059 O O . LEU A 1 131 ? -28.814 6.677 20.347 1.00 95.19 131 LEU A O 1
ATOM 1063 N N . ILE A 1 132 ? -30.649 6.293 19.105 1.00 95.06 132 ILE A N 1
ATOM 1064 C CA . ILE A 1 132 ? -30.058 6.661 17.815 1.00 95.06 132 ILE A CA 1
ATOM 1065 C C . ILE A 1 132 ? -30.500 8.079 17.435 1.00 95.06 132 ILE A C 1
ATOM 1067 O O . ILE A 1 132 ? -31.694 8.365 17.378 1.00 95.06 132 ILE A O 1
ATOM 1071 N N . SER A 1 133 ? -29.547 8.963 17.130 1.00 96.62 133 SER A N 1
ATOM 1072 C CA . SER A 1 133 ? -29.819 10.320 16.630 1.00 96.62 133 SER A CA 1
ATOM 1073 C C . SER A 1 133 ? -28.714 10.801 15.679 1.00 96.62 133 SER A C 1
ATOM 1075 O O . SER A 1 133 ? -27.691 10.136 15.505 1.00 96.62 133 SER A O 1
ATOM 1077 N N . HIS A 1 134 ? -28.923 11.949 15.036 1.00 97.38 134 HIS A N 1
ATOM 1078 C CA . HIS A 1 134 ? -27.918 12.582 14.182 1.00 97.38 134 HIS A CA 1
ATOM 1079 C C . HIS A 1 134 ? -26.863 13.294 15.033 1.00 97.38 134 HIS A C 1
ATOM 1081 O O . HIS A 1 134 ? -27.179 14.149 15.860 1.00 97.38 134 HIS A O 1
ATOM 1087 N N . CYS A 1 135 ? -25.593 12.960 14.812 1.00 97.38 135 CYS A N 1
ATOM 1088 C CA . CYS A 1 135 ? -24.477 13.603 15.494 1.00 97.38 135 CYS A CA 1
ATOM 1089 C C . CYS A 1 135 ? -24.137 14.947 14.826 1.00 97.38 135 CYS A C 1
ATOM 1091 O O . CYS A 1 135 ? -23.799 14.950 13.643 1.00 97.38 135 CYS A O 1
ATOM 1093 N N . PRO A 1 136 ? -24.106 16.078 15.552 1.00 97.00 136 PRO A N 1
ATOM 1094 C CA . PRO A 1 136 ? -23.771 17.381 14.967 1.00 97.00 136 PRO A CA 1
ATOM 1095 C C . PRO A 1 136 ? -22.286 17.523 14.591 1.00 97.00 136 PRO A C 1
ATOM 1097 O O . PRO A 1 136 ? -21.911 18.496 13.948 1.00 97.00 136 PRO A O 1
ATOM 1100 N N . VAL A 1 137 ? -21.431 16.577 14.999 1.00 96.75 137 VAL A N 1
ATOM 1101 C CA . VAL A 1 137 ? -19.984 16.605 14.726 1.00 96.75 137 VAL A CA 1
ATOM 1102 C C . VAL A 1 137 ? -19.647 15.896 13.415 1.00 96.75 137 VAL A C 1
ATOM 1104 O O . VAL A 1 137 ? -18.958 16.463 12.576 1.00 96.75 137 VAL A O 1
ATOM 1107 N N . CYS A 1 138 ? -20.116 14.657 13.233 1.00 96.62 138 CYS A N 1
ATOM 1108 C CA . CYS A 1 138 ? -19.830 13.861 12.032 1.00 96.62 138 CYS A CA 1
ATOM 1109 C C . CYS A 1 138 ? -20.998 13.782 11.043 1.00 96.62 138 CYS A C 1
ATOM 1111 O O . CYS A 1 138 ? -20.848 13.179 9.985 1.00 96.62 138 CYS A O 1
ATOM 1113 N N . LEU A 1 139 ? -22.163 14.334 11.398 1.00 96.25 139 LEU A N 1
ATOM 1114 C CA . LEU A 1 139 ? -23.393 14.325 10.596 1.00 96.25 139 LEU A CA 1
ATOM 1115 C C . LEU A 1 139 ? -23.945 12.922 10.277 1.00 96.25 139 LEU A C 1
ATOM 1117 O O . LEU A 1 139 ? -24.823 12.778 9.434 1.00 96.25 139 LEU A O 1
ATOM 1121 N N . CYS A 1 140 ? -23.470 11.886 10.972 1.00 94.56 140 CYS A N 1
ATOM 1122 C CA . CYS A 1 140 ? -23.962 10.515 10.836 1.00 94.56 140 CYS A CA 1
ATOM 1123 C C . CYS A 1 140 ? -25.075 10.215 11.851 1.00 94.56 140 CYS A C 1
ATOM 1125 O O . CYS A 1 140 ? -25.068 10.742 12.968 1.00 94.56 140 CYS A O 1
ATOM 1127 N N . GLN A 1 141 ? -25.988 9.312 11.488 1.00 95.31 141 GLN A N 1
ATOM 1128 C CA . GLN A 1 141 ? -26.975 8.734 12.399 1.00 95.31 141 GLN A CA 1
ATOM 1129 C C . GLN A 1 141 ? -26.358 7.542 13.147 1.00 95.31 141 GLN A C 1
ATOM 1131 O O . GLN A 1 141 ? -25.922 6.576 12.522 1.00 95.31 141 GLN A O 1
ATOM 1136 N N . ALA A 1 142 ? -26.286 7.615 14.477 1.00 95.56 142 ALA A N 1
ATOM 1137 C CA . ALA A 1 142 ? -25.641 6.598 15.313 1.00 95.56 142 ALA A CA 1
ATOM 1138 C C . ALA A 1 142 ? -26.158 6.636 16.762 1.00 95.56 142 ALA A C 1
ATOM 1140 O O . ALA A 1 142 ? -26.897 7.547 17.135 1.00 95.56 142 ALA A O 1
ATOM 1141 N N . GLU A 1 143 ? -25.744 5.664 17.580 1.00 96.25 143 GLU A N 1
ATOM 1142 C CA . GLU A 1 143 ? -25.942 5.684 19.035 1.00 96.25 143 GLU A CA 1
ATOM 1143 C C . GLU A 1 143 ? -25.302 6.933 19.649 1.00 96.25 143 GLU A C 1
ATOM 1145 O O . GLU A 1 143 ? -24.152 7.269 19.332 1.00 96.25 143 GLU A O 1
ATOM 1150 N N . VAL A 1 144 ? -26.033 7.626 20.521 1.00 96.81 144 VAL A N 1
ATOM 1151 C CA . VAL A 1 144 ? -25.639 8.949 21.016 1.00 96.81 144 VAL A CA 1
ATOM 1152 C C . VAL A 1 144 ? -25.609 9.067 22.536 1.00 96.81 144 VAL A C 1
ATOM 1154 O O . VAL A 1 144 ? -26.353 8.421 23.258 1.00 96.81 144 VAL A O 1
ATOM 1157 N N . VAL A 1 145 ? -24.750 9.946 23.041 1.00 97.00 145 VAL A N 1
ATOM 1158 C CA . VAL A 1 145 ? -24.619 10.255 24.469 1.00 97.00 145 VAL A CA 1
ATOM 1159 C C . VAL A 1 145 ? -24.687 11.750 24.705 1.00 97.00 145 VAL A C 1
ATOM 1161 O O . VAL A 1 145 ? -24.302 12.532 23.836 1.00 97.00 145 VAL A O 1
ATOM 1164 N N . ALA A 1 146 ? -25.159 12.143 25.885 1.00 97.50 146 ALA A N 1
ATOM 1165 C CA . ALA A 1 146 ? -25.186 13.538 26.306 1.00 97.50 146 ALA A CA 1
ATOM 1166 C C . ALA A 1 146 ? -23.927 13.876 27.108 1.00 97.50 146 ALA A C 1
ATOM 1168 O O . ALA A 1 146 ? -23.553 13.126 28.013 1.00 97.50 146 ALA A O 1
ATOM 1169 N N . PHE A 1 147 ? -23.285 15.006 26.824 1.00 97.19 147 PHE A N 1
ATOM 1170 C CA . PHE A 1 147 ? -22.222 15.526 27.680 1.00 97.19 147 PHE A CA 1
ATOM 1171 C C . PHE A 1 147 ? -22.786 16.086 28.983 1.00 97.19 147 PHE A C 1
ATOM 1173 O O . PHE A 1 147 ? -23.855 16.692 29.005 1.00 97.19 147 PHE A O 1
ATOM 1180 N N . THR A 1 148 ? -22.038 15.938 30.073 1.00 95.50 148 THR A N 1
ATOM 1181 C CA . THR A 1 148 ? -22.347 16.583 31.353 1.00 95.50 148 THR A CA 1
ATOM 1182 C C . THR A 1 148 ? -21.389 17.753 31.600 1.00 95.50 148 THR A C 1
ATOM 1184 O O . THR A 1 148 ? -20.196 17.620 31.315 1.00 95.50 148 THR A O 1
ATOM 1187 N N . PRO A 1 149 ? -21.869 18.898 32.122 1.00 96.25 149 PRO A N 1
ATOM 1188 C CA . PRO A 1 149 ? -23.248 19.170 32.548 1.00 96.25 149 PRO A CA 1
ATOM 1189 C C . PRO A 1 149 ? -24.181 19.687 31.434 1.00 96.25 149 PRO A C 1
ATOM 1191 O O . PRO A 1 149 ? -25.380 19.782 31.663 1.00 96.25 149 PRO A O 1
ATOM 1194 N N . CYS A 1 150 ? -23.664 20.020 30.248 1.00 97.69 150 CYS A N 1
ATOM 1195 C CA . CYS A 1 150 ? -24.398 20.841 29.277 1.00 97.69 150 CYS A CA 1
ATOM 1196 C C . CYS A 1 150 ? -25.539 20.139 28.516 1.00 97.69 150 CYS A C 1
ATOM 1198 O O . CYS A 1 150 ? -26.318 20.805 27.842 1.00 97.69 150 CYS A O 1
ATOM 1200 N N . GLY A 1 151 ? -25.626 18.808 28.554 1.00 97.44 151 GLY A N 1
ATOM 1201 C CA . GLY A 1 151 ? -26.699 18.024 27.935 1.00 97.44 151 GLY A CA 1
ATOM 1202 C C . GLY A 1 151 ? -26.614 17.856 26.412 1.00 97.44 151 GLY A C 1
ATOM 1203 O O . GLY A 1 151 ? -27.422 17.128 25.842 1.00 97.44 151 GLY A O 1
ATOM 1204 N N . HIS A 1 152 ? -25.648 18.482 25.732 1.00 98.31 152 HIS A N 1
ATOM 1205 C CA . HIS A 1 152 ? -25.511 18.363 24.279 1.00 98.31 152 HIS A CA 1
ATOM 1206 C C . HIS A 1 152 ? -25.118 16.949 23.852 1.00 98.31 152 HIS A C 1
ATOM 1208 O O . HIS A 1 152 ? -24.273 16.306 24.476 1.00 98.31 152 HIS A O 1
ATOM 1214 N N . VAL A 1 153 ? -25.724 16.495 22.757 1.00 97.62 153 VAL A N 1
ATOM 1215 C CA . VAL A 1 153 ? -25.699 15.099 22.328 1.00 97.62 153 VAL A CA 1
ATOM 1216 C C . VAL A 1 153 ? -24.769 14.900 21.130 1.00 97.62 153 VAL A C 1
ATOM 1218 O O . VAL A 1 153 ? -24.832 15.647 20.154 1.00 97.62 153 VAL A O 1
ATOM 1221 N N . VAL A 1 154 ? -23.916 13.875 21.188 1.00 97.25 154 VAL A N 1
ATOM 1222 C CA . VAL A 1 154 ? -23.027 13.448 20.090 1.00 97.25 154 VAL A CA 1
ATOM 1223 C C . VAL A 1 154 ? -22.991 11.924 19.990 1.00 97.25 154 VAL A C 1
ATOM 1225 O O . VAL A 1 154 ? -23.342 11.239 20.948 1.00 97.25 154 VAL A O 1
ATOM 1228 N N . CYS A 1 155 ? -22.548 11.365 18.859 1.00 96.81 155 CYS A N 1
ATOM 1229 C CA . CYS A 1 155 ? -22.412 9.911 18.760 1.00 96.81 155 CYS A CA 1
ATOM 1230 C C . CYS A 1 155 ? -21.313 9.368 19.686 1.00 96.81 155 CYS A C 1
ATOM 1232 O O . CYS A 1 155 ? -20.330 10.059 19.977 1.00 96.81 155 CYS A O 1
ATOM 1234 N N . VAL A 1 156 ? -21.452 8.103 20.096 1.00 94.69 156 VAL A N 1
ATOM 1235 C CA . VAL A 1 156 ? -20.476 7.386 20.939 1.00 94.69 156 VAL A CA 1
ATOM 1236 C C . VAL A 1 156 ? -19.057 7.523 20.375 1.00 94.69 156 VAL A C 1
ATOM 1238 O O . VAL A 1 156 ? -18.132 7.841 21.118 1.00 94.69 156 VAL A O 1
ATOM 1241 N N . SER A 1 157 ? -18.886 7.387 19.057 1.00 93.56 157 SER A N 1
ATOM 1242 C CA . SER A 1 157 ? -17.588 7.496 18.378 1.00 93.56 157 SER A CA 1
ATOM 1243 C C . SER A 1 157 ? -16.975 8.896 18.456 1.00 93.56 157 SER A C 1
ATOM 1245 O O . SER A 1 157 ? -15.781 9.027 18.686 1.00 93.56 157 SER A O 1
ATOM 1247 N N . CYS A 1 158 ? -17.764 9.960 18.284 1.00 95.06 158 CYS A N 1
ATOM 1248 C CA . CYS A 1 158 ? -17.253 11.328 18.404 1.00 95.06 158 CYS A CA 1
ATOM 1249 C C . CYS A 1 158 ? -16.997 11.708 19.863 1.00 95.06 158 CYS A C 1
ATOM 1251 O O . CYS A 1 158 ? -16.077 12.479 20.126 1.00 95.06 158 CYS A O 1
ATOM 1253 N N . SER A 1 159 ? -17.765 11.158 20.811 1.00 94.38 159 SER A N 1
ATOM 1254 C CA . SER A 1 159 ? -17.605 11.450 22.241 1.00 94.38 159 SER A CA 1
ATOM 1255 C C . SER A 1 159 ? -16.204 11.119 22.771 1.00 94.38 159 SER A C 1
ATOM 1257 O O . SER A 1 159 ? -15.709 11.809 23.658 1.00 94.38 159 SER A O 1
ATOM 1259 N N . THR A 1 160 ? -15.509 10.136 22.183 1.00 91.38 160 THR A N 1
ATOM 1260 C CA . THR A 1 160 ? -14.165 9.730 22.629 1.00 91.38 160 THR A CA 1
ATOM 1261 C C . THR A 1 160 ? -13.101 10.803 22.412 1.00 91.38 160 THR A C 1
ATOM 1263 O O . THR A 1 160 ? -12.070 10.773 23.084 1.00 91.38 160 THR A O 1
ATOM 1266 N N . ASN A 1 161 ? -13.353 11.752 21.505 1.00 91.50 161 ASN A N 1
ATOM 1267 C CA . ASN A 1 161 ? -12.475 12.892 21.234 1.00 91.50 161 ASN A CA 1
ATOM 1268 C C . ASN A 1 161 ? -12.676 14.046 22.233 1.00 91.50 161 ASN A C 1
ATOM 1270 O O . ASN A 1 161 ? -11.856 14.959 22.282 1.00 91.50 161 ASN A O 1
ATOM 1274 N N . PHE A 1 162 ? -13.745 14.008 23.034 1.00 91.19 162 PHE A N 1
ATOM 1275 C CA . PHE A 1 162 ? -14.125 15.063 23.974 1.00 91.19 162 PHE A CA 1
ATOM 1276 C C . PHE A 1 162 ? -14.218 14.488 25.392 1.00 91.19 162 PHE A C 1
ATOM 1278 O O . PHE A 1 162 ? -15.294 14.270 25.948 1.00 91.19 162 PHE A O 1
ATOM 1285 N N . GLN A 1 163 ? -13.055 14.190 25.972 1.00 85.88 163 GLN A N 1
ATOM 1286 C CA . GLN A 1 163 ? -12.950 13.610 27.313 1.00 85.88 163 GLN A CA 1
ATOM 1287 C C . GLN A 1 163 ? -13.115 14.663 28.420 1.00 85.88 163 GLN A C 1
ATOM 1289 O O . GLN A 1 163 ? -13.193 15.867 28.161 1.00 85.88 163 GLN A O 1
ATOM 1294 N N . ARG A 1 164 ? -13.151 14.210 29.682 1.00 86.88 164 ARG A N 1
ATOM 1295 C CA . ARG A 1 164 ? -13.203 15.098 30.851 1.00 86.88 164 ARG A CA 1
ATOM 1296 C C . ARG A 1 164 ? -12.085 16.147 30.776 1.00 86.88 164 ARG A C 1
ATOM 1298 O O . ARG A 1 164 ? -10.923 15.794 30.608 1.00 86.88 164 ARG A O 1
ATOM 1305 N N . GLY A 1 165 ? -12.442 17.419 30.935 1.00 85.38 165 GLY A N 1
ATOM 1306 C CA . GLY A 1 165 ? -11.512 18.552 30.856 1.00 85.38 165 GLY A CA 1
ATOM 1307 C C . GLY A 1 165 ? -11.372 19.172 29.461 1.00 85.38 165 GLY A C 1
ATOM 1308 O O . GLY A 1 165 ? -10.741 20.216 29.332 1.00 85.38 165 GLY A O 1
ATOM 1309 N N . THR A 1 166 ? -11.985 18.582 28.429 1.00 93.38 166 THR A N 1
ATOM 1310 C CA . THR A 1 166 ? -12.145 19.227 27.112 1.00 93.38 166 THR A CA 1
ATOM 1311 C C . THR A 1 166 ? -13.389 20.122 27.078 1.00 93.38 166 THR A C 1
ATOM 1313 O O . THR A 1 166 ? -14.107 20.236 28.072 1.00 93.38 166 THR A O 1
ATOM 1316 N N . THR A 1 167 ? -13.655 20.772 25.943 1.00 96.88 167 THR A N 1
ATOM 1317 C CA . THR A 1 167 ? -14.842 21.615 25.739 1.00 96.88 167 THR A CA 1
ATOM 1318 C C . THR A 1 167 ? -15.853 20.945 24.816 1.00 96.88 167 THR A C 1
ATOM 1320 O O . THR A 1 167 ? -15.494 20.296 23.832 1.00 96.88 167 THR A O 1
ATOM 1323 N N . CYS A 1 168 ? -17.138 21.122 25.120 1.00 97.38 168 CYS A N 1
ATOM 1324 C CA . CYS A 1 168 ? -18.233 20.626 24.301 1.00 97.38 168 CYS A CA 1
ATOM 1325 C C . CYS A 1 168 ? -18.157 21.255 22.897 1.00 97.38 168 CYS A C 1
ATOM 1327 O O . CYS A 1 168 ? -18.079 22.481 22.788 1.00 97.38 168 CYS A O 1
ATOM 1329 N N . PRO A 1 169 ? -18.230 20.474 21.806 1.00 96.88 169 PRO A N 1
ATOM 1330 C CA . PRO A 1 169 ? -18.148 21.018 20.451 1.00 96.88 169 PRO A CA 1
ATOM 1331 C C . PRO A 1 169 ? -19.345 21.904 20.077 1.00 96.88 169 PRO A C 1
ATOM 1333 O O . PRO A 1 169 ? -19.235 22.687 19.139 1.00 96.88 169 PRO A O 1
ATOM 1336 N N . VAL A 1 170 ? -20.463 21.797 20.805 1.00 97.38 170 VAL A N 1
ATOM 1337 C CA . VAL A 1 170 ? -21.693 22.553 20.532 1.00 97.38 170 VAL A CA 1
ATOM 1338 C C . VAL A 1 170 ? -21.723 23.876 21.300 1.00 97.38 170 VAL A C 1
ATOM 1340 O O . VAL A 1 170 ? -21.847 24.931 20.689 1.00 97.38 170 VAL A O 1
ATOM 1343 N N . CYS A 1 171 ? -21.560 23.843 22.628 1.00 97.62 171 CYS A N 1
ATOM 1344 C CA . CYS A 1 171 ? -21.677 25.039 23.478 1.00 97.62 171 CYS A CA 1
ATOM 1345 C C . CYS A 1 171 ? -20.358 25.550 24.067 1.00 97.62 171 CYS A C 1
ATOM 1347 O O . CYS A 1 171 ? -20.354 26.573 24.742 1.00 97.62 171 CYS A O 1
ATOM 1349 N N . ARG A 1 172 ? -19.241 24.850 23.841 1.00 97.12 172 ARG A N 1
ATOM 1350 C CA . ARG A 1 172 ? -17.906 25.163 24.389 1.00 97.12 172 ARG A CA 1
ATOM 1351 C C . ARG A 1 172 ? -17.772 25.087 25.914 1.00 97.12 172 ARG A C 1
ATOM 1353 O O . ARG A 1 172 ? -16.682 25.333 26.422 1.00 97.12 172 ARG A O 1
ATOM 1360 N N . GLU A 1 173 ? -18.808 24.670 26.640 1.00 97.19 173 GLU A N 1
ATOM 1361 C CA . GLU A 1 173 ? -18.704 24.417 28.081 1.00 97.19 173 GLU A CA 1
ATOM 1362 C C . GLU A 1 173 ? -17.753 23.248 28.395 1.00 97.19 173 GLU A C 1
ATOM 1364 O O . GLU A 1 173 ? -17.667 22.303 27.601 1.00 97.19 173 GLU A O 1
ATOM 1369 N N . PRO A 1 174 ? -17.056 23.265 29.547 1.00 96.75 174 PRO A N 1
ATOM 1370 C CA . PRO A 1 174 ? -16.211 22.156 29.972 1.00 96.75 1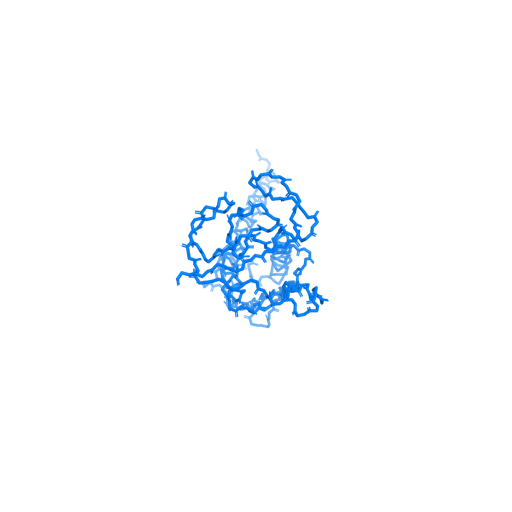74 PRO A CA 1
ATOM 1371 C C . PRO A 1 174 ? -16.994 20.848 30.124 1.00 96.75 174 PRO A C 1
ATOM 1373 O O . PRO A 1 174 ? -18.018 20.788 30.805 1.00 96.75 174 PRO A O 1
ATOM 1376 N N . VAL A 1 175 ? -16.475 19.775 29.534 1.00 96.50 175 VAL A N 1
ATOM 1377 C CA . VAL A 1 175 ? -17.034 18.428 29.658 1.00 96.50 175 VAL A CA 1
ATOM 1378 C C . VAL A 1 175 ? -16.530 17.798 30.955 1.00 96.50 175 VAL A C 1
ATOM 1380 O O . VAL A 1 175 ? -15.329 17.596 31.144 1.00 96.50 175 VAL A O 1
ATOM 1383 N N . ALA A 1 176 ? -17.451 17.453 31.853 1.00 93.56 176 ALA A N 1
ATOM 1384 C CA . ALA A 1 176 ? -17.177 16.692 33.072 1.00 93.56 176 ALA A CA 1
ATOM 1385 C C . ALA A 1 176 ? -17.293 15.171 32.850 1.00 93.56 176 ALA A C 1
ATOM 1387 O O . ALA A 1 176 ? -16.670 14.381 33.571 1.00 93.56 176 ALA A O 1
ATOM 1388 N N . GLY A 1 177 ? -18.069 14.755 31.851 1.00 92.19 177 GLY A N 1
ATOM 1389 C CA . GLY A 1 177 ? -18.288 13.361 31.482 1.00 92.19 177 GLY A CA 1
ATOM 1390 C C . GLY A 1 177 ? -19.408 13.213 30.455 1.00 92.19 177 GLY A C 1
ATOM 1391 O O . GLY A 1 177 ? -19.755 14.161 29.752 1.00 92.19 177 GLY A O 1
ATOM 1392 N N . TRP A 1 178 ? -19.978 12.014 30.386 1.00 93.88 178 TRP A N 1
ATOM 1393 C CA . TRP A 1 178 ? -21.092 11.676 29.504 1.00 93.88 178 TRP A CA 1
ATOM 1394 C C . TRP A 1 178 ? -22.150 10.858 30.242 1.00 93.88 178 TRP A C 1
ATOM 1396 O O . TRP A 1 178 ? -21.857 10.180 31.230 1.00 93.88 178 TRP A O 1
ATOM 1406 N N . GLN A 1 179 ? -23.373 10.897 29.727 1.00 94.88 179 GLN A N 1
ATOM 1407 C CA . GLN A 1 179 ? -24.499 10.095 30.178 1.00 94.88 179 GLN A CA 1
ATOM 1408 C C . GLN A 1 179 ? -25.059 9.282 29.009 1.00 94.88 179 GLN A C 1
ATOM 1410 O O . GLN A 1 179 ? -25.330 9.817 27.931 1.00 94.88 179 GLN A O 1
ATOM 1415 N N . ASN A 1 180 ? -25.226 7.977 29.235 1.00 94.69 180 ASN A N 1
ATOM 1416 C CA . ASN A 1 180 ? -25.894 7.090 28.289 1.00 94.69 180 ASN A CA 1
ATOM 1417 C C . ASN A 1 180 ? -27.374 7.471 28.197 1.00 94.69 180 ASN A C 1
ATOM 1419 O O . ASN A 1 180 ? -28.031 7.634 29.227 1.00 94.69 180 ASN A O 1
ATOM 1423 N N . LEU A 1 181 ? -27.882 7.597 26.975 1.00 93.56 181 LEU A N 1
ATOM 1424 C CA . LEU A 1 181 ? -29.291 7.865 26.714 1.00 93.56 181 LEU A CA 1
ATOM 1425 C C . LEU A 1 181 ? -30.008 6.557 26.382 1.00 93.56 181 LEU A C 1
ATOM 1427 O O . LEU A 1 181 ? -29.425 5.691 25.724 1.00 93.56 181 LEU A O 1
ATOM 1431 N N . PHE A 1 182 ? -31.253 6.423 26.831 1.00 90.75 182 PHE A N 1
ATOM 1432 C CA . PHE A 1 182 ? -32.075 5.252 26.557 1.00 90.75 182 PHE A CA 1
ATOM 1433 C C . PHE A 1 182 ? -33.436 5.668 25.999 1.00 90.75 182 PHE A C 1
ATOM 1435 O O . PHE A 1 182 ? -34.015 6.637 26.491 1.00 90.75 182 PHE A O 1
ATOM 1442 N N . SER A 1 183 ? -33.900 4.968 24.960 1.00 81.31 183 SER A N 1
ATOM 1443 C CA . SER A 1 183 ? -35.230 5.117 24.343 1.00 81.31 183 SER A CA 1
ATOM 1444 C C . SER A 1 183 ? -36.152 3.972 24.715 1.00 81.31 183 SER A C 1
ATOM 1446 O O . SER A 1 183 ? -35.636 2.827 24.683 1.00 81.31 183 SER A O 1
#